Protein AF-A0A5S9M0F3-F1 (afdb_monomer_lite)

pLDDT: mean 91.37, std 5.68, range [56.12, 97.62]

InterPro domains:
  IPR036291 NAD(P)-binding domain superfamily [SSF51735] (3-131)
  IPR055123 Polyketide synthase extender module SpnB-like, Rossmann fold domain [PF22953] (20-128)

Organism: Bacillus safensis (NCBI:txid561879)

Structure (mmCIF, N/CA/C/O backbone):
data_AF-A0A5S9M0F3-F1
#
_entry.id   AF-A0A5S9M0F3-F1
#
loop_
_atom_site.group_PDB
_atom_site.id
_atom_site.type_symbol
_atom_site.label_atom_id
_atom_site.label_alt_id
_atom_site.label_comp_id
_atom_site.label_asym_id
_atom_site.label_entity_id
_atom_site.label_seq_id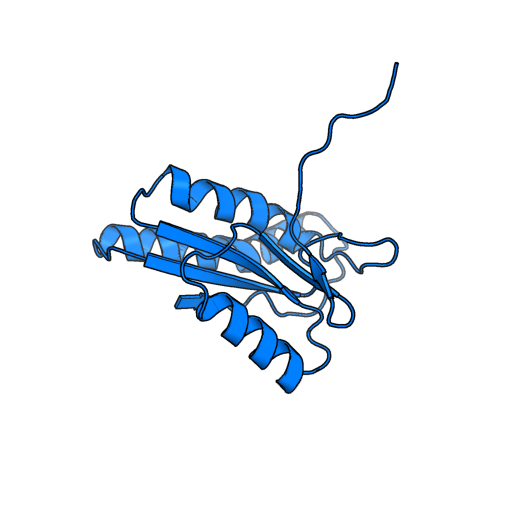
_atom_site.pdbx_PDB_ins_code
_atom_site.Cartn_x
_atom_site.Cartn_y
_atom_site.Cartn_z
_atom_site.occupancy
_atom_site.B_iso_or_equiv
_atom_site.auth_seq_id
_atom_site.auth_comp_id
_atom_site.auth_asym_id
_atom_site.auth_atom_id
_atom_site.pdbx_PDB_model_num
ATOM 1 N N . MET A 1 1 ? -9.401 8.850 3.792 1.00 90.56 1 MET A N 1
ATOM 2 C CA . MET A 1 1 ? -8.288 9.572 3.142 1.00 90.56 1 MET A CA 1
ATOM 3 C C . MET A 1 1 ? -7.600 8.614 2.196 1.00 90.56 1 MET A C 1
ATOM 5 O O . MET A 1 1 ? -7.411 7.461 2.563 1.00 90.56 1 MET A O 1
ATOM 9 N N . LEU A 1 2 ? -7.275 9.083 0.996 1.00 94.88 2 LEU A N 1
ATOM 10 C CA . LEU A 1 2 ? -6.609 8.305 -0.043 1.00 94.88 2 LEU A CA 1
ATOM 11 C C . LEU A 1 2 ? -5.262 8.970 -0.341 1.00 94.88 2 LEU A C 1
ATOM 13 O O . LEU A 1 2 ? -5.226 10.175 -0.584 1.00 94.88 2 LEU A O 1
ATOM 17 N N . HIS A 1 3 ? -4.175 8.207 -0.281 1.00 95.31 3 HIS A N 1
ATOM 18 C CA . HIS A 1 3 ? -2.818 8.695 -0.510 1.00 95.31 3 HIS A CA 1
ATOM 19 C C . HIS A 1 3 ? -2.215 7.999 -1.733 1.00 95.31 3 HIS A C 1
ATOM 21 O O . HIS A 1 3 ? -1.861 6.823 -1.664 1.00 95.31 3 HIS A O 1
ATOM 27 N N . LEU A 1 4 ? -2.102 8.733 -2.843 1.00 95.31 4 LEU A N 1
ATOM 28 C CA . LEU A 1 4 ? -1.708 8.206 -4.159 1.00 95.31 4 LEU A CA 1
ATOM 29 C C . LEU A 1 4 ? -0.264 8.546 -4.564 1.00 95.31 4 LEU A C 1
ATOM 31 O O . LEU A 1 4 ? 0.152 8.196 -5.659 1.00 95.31 4 LEU A O 1
ATOM 35 N N . TRP A 1 5 ? 0.521 9.222 -3.717 1.00 93.06 5 TRP A N 1
ATOM 36 C CA . TRP A 1 5 ? 1.867 9.687 -4.102 1.00 93.06 5 TRP A CA 1
ATOM 37 C C . TRP A 1 5 ? 2.874 8.564 -4.388 1.00 93.06 5 TRP A C 1
ATOM 39 O O . TRP A 1 5 ? 3.918 8.829 -4.966 1.00 93.06 5 TRP A O 1
ATOM 49 N N . ASN A 1 6 ? 2.561 7.320 -4.018 1.00 93.88 6 ASN A N 1
ATOM 50 C CA . ASN A 1 6 ? 3.399 6.152 -4.297 1.00 93.88 6 ASN A CA 1
ATOM 51 C C . ASN A 1 6 ? 2.956 5.372 -5.556 1.00 93.88 6 ASN A C 1
ATOM 53 O O . ASN A 1 6 ? 3.492 4.295 -5.850 1.00 93.88 6 ASN A O 1
ATOM 57 N N . VAL A 1 7 ? 1.992 5.912 -6.311 1.00 95.19 7 VAL A N 1
ATOM 58 C CA . VAL A 1 7 ? 1.623 5.458 -7.659 1.00 95.19 7 VAL A CA 1
ATOM 59 C C . VAL A 1 7 ? 2.535 6.169 -8.657 1.00 95.19 7 VAL A C 1
ATOM 61 O O . VAL A 1 7 ? 2.169 7.147 -9.302 1.00 95.19 7 VAL A O 1
ATOM 64 N N . SER A 1 8 ? 3.775 5.701 -8.702 1.00 92.31 8 SER A N 1
ATOM 65 C CA . SER A 1 8 ? 4.847 6.202 -9.559 1.00 92.31 8 SER A CA 1
ATOM 66 C C . SER A 1 8 ? 5.589 5.029 -10.182 1.00 92.31 8 SER A C 1
ATOM 68 O O . SER A 1 8 ? 5.565 3.920 -9.634 1.00 92.31 8 SER A O 1
ATOM 70 N N . ASP A 1 9 ? 6.272 5.278 -11.292 1.00 91.94 9 ASP A N 1
ATOM 71 C CA . ASP A 1 9 ? 7.150 4.286 -11.900 1.00 91.94 9 ASP A CA 1
ATOM 72 C C . ASP A 1 9 ? 8.349 3.962 -11.004 1.00 91.94 9 ASP A C 1
ATOM 74 O O . ASP A 1 9 ? 8.553 4.557 -9.939 1.00 91.94 9 ASP A O 1
ATOM 78 N N . LYS A 1 10 ? 9.059 2.908 -11.393 1.00 90.62 10 LYS A N 1
ATOM 79 C CA . LYS A 1 10 ? 10.245 2.432 -10.702 1.00 90.62 10 LYS A CA 1
ATOM 80 C C . LYS A 1 10 ? 11.399 3.372 -10.993 1.00 90.62 10 LYS A C 1
ATOM 82 O O . LYS A 1 10 ? 11.601 3.766 -12.137 1.00 90.62 10 LYS A O 1
ATOM 87 N N . GLU A 1 11 ? 12.165 3.675 -9.960 1.00 89.44 11 GLU A N 1
ATOM 88 C CA . GLU A 1 11 ? 13.390 4.452 -10.093 1.00 89.44 11 GLU A CA 1
ATOM 89 C C . GLU A 1 11 ? 14.602 3.518 -10.157 1.00 89.44 11 GLU A C 1
ATOM 91 O O . GLU A 1 11 ? 14.689 2.525 -9.426 1.00 89.44 11 GLU A O 1
ATOM 96 N N . ASP A 1 12 ? 15.562 3.847 -11.021 1.00 87.94 12 ASP A N 1
ATOM 97 C CA . ASP A 1 12 ? 16.825 3.120 -11.122 1.00 87.94 12 ASP A CA 1
ATOM 98 C C . ASP A 1 12 ? 17.777 3.577 -10.015 1.00 87.94 12 ASP A C 1
ATOM 100 O O . ASP A 1 12 ? 18.458 4.598 -10.111 1.00 87.94 12 ASP A O 1
ATOM 104 N N . ILE A 1 13 ? 17.829 2.798 -8.938 1.00 88.06 13 ILE A N 1
ATOM 105 C CA . ILE A 1 13 ? 18.654 3.099 -7.768 1.00 88.06 13 ILE A CA 1
ATOM 106 C C . ILE A 1 13 ? 20.077 2.602 -8.016 1.00 88.06 13 ILE A C 1
ATOM 108 O O . ILE A 1 13 ? 20.360 1.408 -7.899 1.00 88.06 13 ILE A O 1
ATOM 112 N N . VAL A 1 14 ? 20.988 3.523 -8.337 1.00 89.31 14 VAL A N 1
ATOM 113 C CA . VAL A 1 14 ? 22.391 3.187 -8.642 1.00 89.31 14 VAL A CA 1
ATOM 114 C C . VAL A 1 14 ? 23.327 3.308 -7.437 1.00 89.31 14 VAL A C 1
ATOM 116 O O . VAL A 1 14 ? 24.431 2.761 -7.468 1.00 89.31 14 VAL A O 1
ATOM 119 N N . ASP A 1 15 ? 22.898 3.973 -6.358 1.00 91.56 15 ASP A N 1
ATOM 120 C CA . ASP A 1 15 ? 23.652 4.070 -5.105 1.00 91.56 15 ASP A CA 1
ATOM 121 C C . ASP A 1 15 ? 22.751 4.238 -3.851 1.00 91.56 15 ASP A C 1
ATOM 123 O O . ASP A 1 15 ? 21.567 4.573 -3.960 1.00 91.56 15 ASP A O 1
ATOM 127 N N . PRO A 1 16 ? 23.284 4.017 -2.629 1.00 88.06 16 PRO A N 1
ATOM 128 C CA . PRO A 1 16 ? 22.494 4.097 -1.395 1.00 88.06 16 PRO A CA 1
ATOM 129 C C . PRO A 1 16 ? 21.959 5.491 -1.026 1.00 88.06 16 PRO A C 1
ATOM 131 O O . PRO A 1 16 ? 21.002 5.585 -0.255 1.00 88.06 16 PRO A O 1
ATOM 134 N N . ALA A 1 17 ? 22.575 6.576 -1.502 1.00 89.50 17 ALA A N 1
ATOM 135 C CA . ALA A 1 17 ? 22.112 7.928 -1.199 1.00 89.50 17 ALA A CA 1
ATOM 136 C C . ALA A 1 17 ? 20.790 8.218 -1.922 1.00 89.50 17 ALA A C 1
ATOM 138 O O . ALA A 1 17 ? 19.861 8.732 -1.300 1.00 89.50 17 ALA A O 1
ATOM 139 N N . GLN A 1 18 ? 20.666 7.775 -3.175 1.00 87.38 18 GLN A N 1
ATOM 140 C CA . GLN A 1 18 ? 19.420 7.874 -3.942 1.00 87.38 18 GLN A CA 1
ATOM 141 C C . GLN A 1 18 ? 18.278 7.107 -3.276 1.00 87.38 18 GLN A C 1
ATOM 143 O O . GLN A 1 18 ? 17.180 7.640 -3.123 1.00 87.38 18 GLN A O 1
ATOM 148 N N . PHE A 1 19 ? 18.547 5.890 -2.785 1.00 84.81 19 PHE A N 1
ATOM 149 C CA . PHE A 1 19 ? 17.555 5.133 -2.016 1.00 84.81 19 PHE A CA 1
ATOM 150 C C . PHE A 1 19 ? 17.045 5.943 -0.821 1.00 84.81 19 PHE A C 1
ATOM 152 O O . PHE A 1 19 ? 15.848 5.972 -0.558 1.00 84.81 19 PHE A O 1
ATOM 159 N N . LYS A 1 20 ? 17.936 6.626 -0.093 1.00 84.06 20 LYS A N 1
ATOM 160 C CA . LYS A 1 20 ? 17.561 7.426 1.079 1.00 84.06 20 LYS A CA 1
ATOM 161 C C . LYS A 1 20 ? 16.662 8.610 0.713 1.00 84.06 20 LYS A C 1
ATOM 163 O O . LYS A 1 20 ? 15.737 8.915 1.465 1.00 84.06 20 LYS A O 1
ATOM 168 N N . GLU A 1 21 ? 16.925 9.266 -0.412 1.00 85.06 21 GLU A N 1
ATOM 169 C CA . GLU A 1 21 ? 16.114 10.382 -0.913 1.00 85.06 21 GLU A CA 1
ATOM 170 C C . GLU A 1 21 ? 14.732 9.916 -1.391 1.00 85.06 21 GLU A C 1
ATOM 172 O O . GLU A 1 21 ? 13.717 10.494 -1.002 1.00 85.06 21 GLU A O 1
ATOM 177 N N . LEU A 1 22 ? 14.667 8.818 -2.144 1.00 83.44 22 LEU A N 1
ATOM 178 C CA . LEU A 1 22 ? 13.403 8.211 -2.578 1.00 83.44 22 LEU A CA 1
ATOM 179 C C . LEU A 1 22 ? 12.601 7.646 -1.400 1.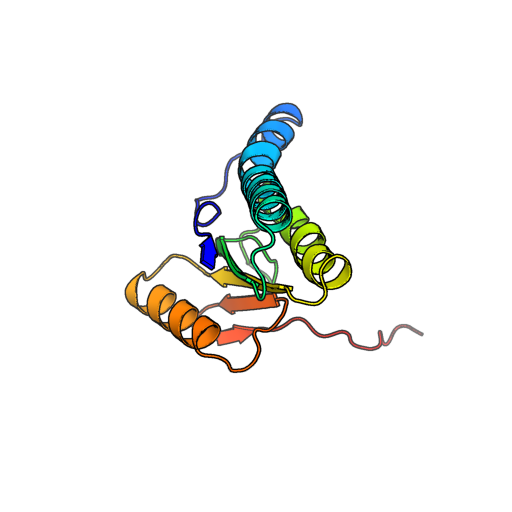00 83.44 22 LEU A C 1
ATOM 181 O O . LEU A 1 22 ? 11.377 7.753 -1.331 1.00 83.44 22 LEU A O 1
ATOM 185 N N . HIS A 1 23 ? 13.285 7.076 -0.412 1.00 76.75 23 HIS A N 1
ATOM 186 C CA . HIS A 1 23 ? 12.642 6.606 0.806 1.00 76.75 23 HIS A CA 1
ATOM 187 C C . HIS A 1 23 ? 12.027 7.765 1.607 1.00 76.75 23 HIS A C 1
ATOM 189 O O . HIS A 1 23 ? 10.954 7.632 2.203 1.00 76.75 23 HIS A O 1
ATOM 195 N N . ALA A 1 24 ? 12.682 8.932 1.589 1.00 77.69 24 ALA A N 1
ATOM 196 C CA . ALA A 1 24 ? 12.142 10.134 2.198 1.00 77.69 24 ALA A CA 1
ATOM 197 C C . ALA A 1 24 ? 10.811 10.543 1.544 1.00 77.69 24 ALA A C 1
ATOM 199 O O . ALA A 1 24 ? 9.829 10.759 2.251 1.00 77.69 24 ALA A O 1
ATOM 200 N N . SER A 1 25 ? 10.728 10.572 0.212 1.00 76.06 25 SER A N 1
ATOM 201 C CA . SER A 1 25 ? 9.496 10.962 -0.488 1.00 76.06 25 SER A CA 1
ATOM 202 C C . SER A 1 25 ? 8.362 9.933 -0.355 1.00 76.06 25 SER A C 1
ATOM 204 O O . SER A 1 25 ? 7.201 10.321 -0.181 1.00 76.06 25 SER A O 1
ATOM 206 N N . THR A 1 26 ? 8.685 8.637 -0.361 1.00 81.44 26 THR A N 1
ATOM 207 C CA . THR A 1 26 ? 7.692 7.548 -0.317 1.00 81.44 26 THR A CA 1
ATOM 208 C C . THR A 1 26 ? 7.034 7.385 1.056 1.00 81.44 26 THR A C 1
ATOM 210 O O . THR A 1 26 ? 5.809 7.257 1.141 1.00 81.44 26 THR A O 1
ATOM 213 N N . GLY A 1 27 ? 7.828 7.407 2.138 1.00 86.19 27 GLY A N 1
ATOM 214 C CA . GLY A 1 27 ? 7.366 7.121 3.502 1.00 86.19 27 GLY A CA 1
ATOM 215 C C . GLY A 1 27 ? 7.173 8.335 4.415 1.00 86.19 27 GLY A C 1
ATOM 216 O O . GLY A 1 27 ? 6.266 8.327 5.252 1.00 86.19 27 GLY A O 1
ATOM 217 N N . GLN A 1 28 ? 7.981 9.397 4.284 1.00 88.69 28 GLN A N 1
ATOM 218 C CA . GLN A 1 28 ? 7.897 10.524 5.231 1.00 88.69 28 GLN A CA 1
ATOM 219 C C . GLN A 1 28 ? 6.607 11.324 5.069 1.00 88.69 28 GLN A C 1
ATOM 221 O O . GLN A 1 28 ? 6.079 11.819 6.059 1.00 88.69 28 GLN A O 1
ATOM 226 N N . SER A 1 29 ? 6.072 11.421 3.851 1.00 90.25 29 SER A N 1
ATOM 227 C CA . SER A 1 29 ? 4.775 12.057 3.585 1.00 90.25 29 SER A CA 1
ATOM 228 C C . SER A 1 29 ? 3.657 11.439 4.435 1.00 90.25 29 SER A C 1
ATOM 230 O O . SER A 1 29 ? 2.891 12.155 5.082 1.00 90.25 29 SER A O 1
ATOM 232 N N . ILE A 1 30 ? 3.624 10.108 4.520 1.00 93.12 30 ILE A N 1
ATOM 233 C CA . ILE A 1 30 ? 2.661 9.350 5.325 1.00 93.12 30 ILE A CA 1
ATOM 234 C C . ILE A 1 3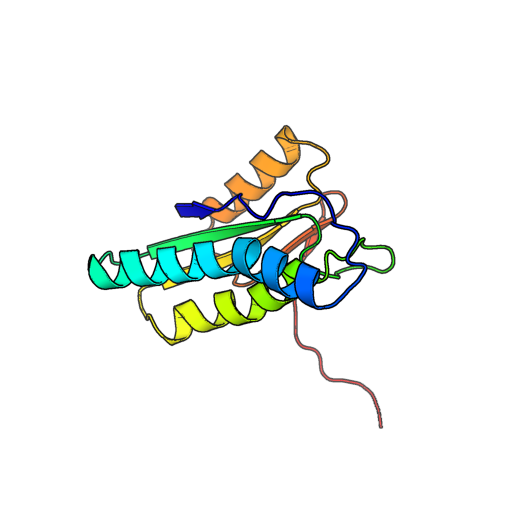0 ? 2.926 9.541 6.821 1.00 93.12 30 ILE A C 1
ATOM 236 O O . ILE A 1 30 ? 1.981 9.729 7.588 1.00 93.12 30 ILE A O 1
ATOM 240 N N . LEU A 1 31 ? 4.194 9.540 7.244 1.00 92.38 31 LEU A N 1
ATOM 241 C CA . LEU A 1 31 ? 4.558 9.789 8.640 1.00 92.38 31 LEU A CA 1
ATOM 242 C C . LEU A 1 31 ? 4.113 11.185 9.101 1.00 92.38 31 LEU A C 1
ATOM 244 O O . LEU A 1 31 ? 3.496 11.319 10.157 1.00 92.38 31 LEU A O 1
ATOM 248 N N . TYR A 1 32 ? 4.383 12.220 8.305 1.00 92.12 32 TYR A N 1
ATOM 249 C CA . TYR A 1 32 ? 3.954 13.585 8.609 1.00 92.12 32 TYR A CA 1
ATOM 250 C C . TYR A 1 32 ? 2.433 13.723 8.576 1.00 92.12 32 TYR A C 1
ATOM 252 O O . TYR A 1 32 ? 1.867 14.406 9.430 1.00 92.12 32 TYR A O 1
ATOM 260 N N . LEU A 1 33 ? 1.755 13.033 7.654 1.00 91.94 33 LEU A N 1
ATOM 261 C CA . LEU A 1 33 ? 0.297 12.975 7.634 1.00 91.94 33 LEU A CA 1
ATOM 262 C C . LEU A 1 33 ? -0.257 12.362 8.927 1.00 91.94 33 LEU A C 1
ATOM 264 O O . LEU A 1 33 ? -1.148 12.942 9.546 1.00 91.94 33 LEU A O 1
ATOM 268 N N . TYR A 1 34 ? 0.292 11.228 9.365 1.00 92.12 34 TYR A N 1
ATOM 269 C CA . TYR A 1 34 ? -0.063 10.594 10.635 1.00 92.12 34 TYR A CA 1
ATOM 270 C C . TYR A 1 34 ? 0.146 11.549 11.819 1.00 92.12 34 TYR A C 1
ATOM 272 O O . TYR A 1 34 ? -0.778 11.761 12.605 1.00 92.12 34 TYR A O 1
ATOM 280 N N . GLN A 1 35 ? 1.313 12.194 11.912 1.00 92.50 35 GLN A N 1
ATOM 281 C CA . GLN A 1 35 ? 1.623 13.150 12.980 1.00 92.50 35 GLN A CA 1
ATOM 282 C C . GLN A 1 35 ? 0.648 14.334 13.003 1.00 92.50 35 GLN A C 1
ATOM 284 O O . GLN A 1 35 ? 0.160 14.707 14.070 1.00 92.50 35 GLN A O 1
ATOM 289 N N . ALA A 1 36 ? 0.325 14.902 11.839 1.00 93.12 36 ALA A N 1
ATOM 290 C CA . ALA A 1 36 ? -0.621 16.008 11.729 1.00 93.12 36 ALA A CA 1
ATOM 291 C C . ALA A 1 36 ? -2.041 15.595 12.153 1.00 93.12 36 ALA A C 1
ATOM 293 O O . ALA A 1 36 ? -2.712 16.334 12.875 1.00 93.12 36 ALA A O 1
ATOM 294 N N . LEU A 1 37 ? -2.493 14.401 11.756 1.00 91.94 37 LEU A N 1
ATOM 295 C CA . LEU A 1 37 ? -3.799 13.867 12.152 1.00 91.94 37 LEU A CA 1
ATOM 296 C C . LEU A 1 37 ? -3.879 13.613 13.663 1.00 91.94 37 LEU A C 1
ATOM 298 O O . LEU A 1 37 ? -4.892 13.960 14.275 1.00 91.94 37 LEU A O 1
ATOM 302 N N . ARG A 1 38 ? -2.811 13.071 14.269 1.00 90.81 38 ARG A N 1
ATOM 303 C CA . ARG A 1 38 ? -2.712 12.885 15.727 1.00 90.81 38 ARG A CA 1
ATOM 304 C C . ARG A 1 38 ? -2.786 14.219 16.463 1.00 90.81 38 ARG A C 1
ATOM 306 O O . ARG A 1 38 ? -3.575 14.356 17.387 1.00 90.81 38 ARG A O 1
ATOM 313 N N . GLN A 1 39 ? -2.019 15.220 16.029 1.00 92.31 39 GLN A N 1
ATOM 314 C CA . GLN A 1 39 ? -2.038 16.556 16.642 1.00 92.31 39 GLN A CA 1
ATOM 315 C C . GLN A 1 39 ? -3.411 17.233 16.537 1.00 92.31 39 GLN A C 1
ATOM 317 O O . GLN A 1 39 ? -3.825 17.942 17.450 1.00 92.31 39 GLN A O 1
ATOM 322 N N . ALA A 1 40 ? -4.134 16.994 15.443 1.00 91.00 40 ALA A N 1
ATOM 323 C CA . ALA A 1 40 ? -5.480 17.517 15.241 1.00 91.00 40 ALA A CA 1
ATOM 324 C C . ALA A 1 40 ? -6.574 16.752 16.015 1.00 91.00 40 ALA A C 1
ATOM 326 O O . ALA A 1 40 ? -7.742 17.123 15.895 1.00 91.00 40 ALA A O 1
ATOM 327 N N . ASN A 1 41 ? -6.233 15.691 16.765 1.00 84.19 41 ASN A N 1
ATOM 328 C CA . ASN A 1 41 ? -7.178 14.784 17.436 1.00 84.19 41 ASN A CA 1
ATOM 329 C C . ASN A 1 41 ? -8.315 14.311 16.508 1.00 84.19 41 ASN A C 1
ATOM 331 O O . ASN A 1 41 ? -9.482 14.240 16.896 1.00 84.19 41 ASN A O 1
ATOM 335 N N . LYS A 1 42 ? -7.990 14.044 15.240 1.00 79.88 42 LYS A N 1
ATOM 336 C CA . LYS A 1 42 ? -8.951 13.570 14.238 1.00 79.88 42 LYS A CA 1
ATOM 337 C C . LYS A 1 42 ? -9.220 12.088 14.474 1.00 79.88 42 LYS A C 1
ATOM 339 O O . LYS A 1 42 ? -8.372 11.288 14.126 1.00 79.88 42 LYS A O 1
ATOM 344 N N . GLU A 1 43 ? -10.381 11.716 15.003 1.00 80.88 43 GLU A N 1
ATOM 345 C CA . GLU A 1 43 ? -10.771 10.307 15.181 1.00 80.88 43 GLU A CA 1
ATOM 346 C C . GLU A 1 43 ? -12.246 10.073 14.794 1.00 80.88 43 GLU A C 1
ATOM 348 O O . GLU A 1 43 ? -13.077 10.944 15.069 1.00 80.88 43 GLU A O 1
ATOM 353 N N . PRO A 1 44 ? -12.596 8.925 14.169 1.00 84.12 44 PRO A N 1
ATOM 354 C CA . PRO A 1 44 ? -11.694 7.889 13.645 1.00 84.12 44 PRO A CA 1
ATOM 355 C C . PRO A 1 44 ? -11.010 8.323 12.335 1.00 84.12 44 PRO A C 1
ATOM 357 O O . PRO A 1 44 ? -11.537 9.163 11.598 1.00 84.12 44 PRO A O 1
ATOM 360 N N . ILE A 1 45 ? -9.851 7.735 12.014 1.00 90.81 45 ILE A N 1
ATOM 361 C CA . ILE A 1 45 ? -9.213 7.916 10.700 1.00 90.81 45 ILE A CA 1
ATOM 362 C C . ILE A 1 45 ? -9.321 6.649 9.866 1.00 90.81 45 ILE A C 1
ATOM 364 O O . ILE A 1 45 ? -9.126 5.542 10.354 1.00 90.81 45 ILE A O 1
ATOM 368 N N . ARG A 1 46 ? -9.584 6.833 8.573 1.00 92.31 46 ARG A N 1
ATOM 369 C CA . ARG A 1 46 ? -9.446 5.785 7.563 1.00 92.31 46 ARG A CA 1
ATOM 370 C C . ARG A 1 46 ? -8.445 6.251 6.519 1.00 92.31 46 ARG A C 1
ATOM 372 O O . ARG A 1 46 ? -8.711 7.244 5.833 1.00 92.31 46 ARG A O 1
ATOM 379 N N . LEU A 1 47 ? -7.313 5.570 6.399 1.00 93.19 47 LEU A 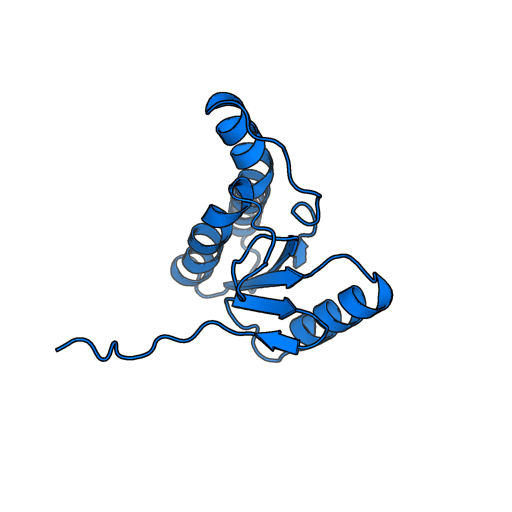N 1
ATOM 380 C CA . LEU A 1 47 ? -6.240 5.890 5.459 1.00 93.19 47 LEU A CA 1
ATOM 381 C C . LEU A 1 47 ? -5.978 4.701 4.533 1.00 93.19 47 LEU A C 1
ATOM 383 O O . LEU A 1 47 ? -5.609 3.623 4.981 1.00 93.19 47 LEU A O 1
ATOM 387 N N . VAL A 1 48 ? -6.123 4.918 3.230 1.00 96.25 48 VAL A N 1
ATOM 388 C CA . VAL A 1 48 ? -5.689 3.961 2.209 1.00 96.25 48 VAL A CA 1
ATOM 389 C C . VAL A 1 48 ? -4.492 4.556 1.488 1.00 96.25 48 VAL A C 1
ATOM 391 O O . VAL A 1 48 ? -4.592 5.635 0.898 1.00 96.25 48 VAL A O 1
ATOM 394 N N . VAL A 1 49 ? -3.357 3.870 1.566 1.00 96.75 49 VAL A N 1
ATOM 395 C CA . VAL A 1 49 ? -2.137 4.218 0.838 1.00 96.75 49 VAL A CA 1
ATOM 396 C C . VAL A 1 49 ? -2.036 3.311 -0.371 1.00 96.75 49 VAL A C 1
ATOM 398 O O . VAL A 1 49 ? -2.005 2.090 -0.219 1.00 96.75 49 VAL A O 1
ATOM 401 N N . VAL A 1 50 ? -1.990 3.918 -1.554 1.00 97.44 50 VAL A N 1
ATOM 402 C CA . VAL A 1 50 ? -1.918 3.195 -2.820 1.00 97.44 50 VAL A CA 1
ATOM 403 C C . VAL A 1 50 ? -0.497 3.240 -3.360 1.00 97.44 50 VAL A C 1
ATOM 405 O O . VAL A 1 50 ? 0.132 4.303 -3.367 1.00 97.44 50 VAL A O 1
ATOM 408 N N . THR A 1 51 ? 0.004 2.095 -3.806 1.00 96.81 51 THR A N 1
ATOM 409 C CA . THR A 1 51 ? 1.321 1.954 -4.430 1.00 96.81 51 THR A CA 1
ATOM 410 C C . THR A 1 51 ? 1.211 1.284 -5.796 1.00 96.81 51 THR A C 1
ATOM 412 O O . THR A 1 51 ? 0.270 0.538 -6.050 1.00 96.81 51 THR A O 1
ATOM 415 N N . LYS A 1 52 ? 2.192 1.557 -6.661 1.00 96.19 52 LYS A N 1
ATOM 416 C CA . LYS A 1 52 ? 2.535 0.727 -7.824 1.00 96.19 52 LYS A CA 1
ATOM 417 C C . LYS A 1 52 ? 3.824 -0.028 -7.509 1.00 96.19 52 LYS A C 1
ATOM 419 O O . LYS A 1 52 ? 4.803 0.623 -7.127 1.00 96.19 52 LYS A O 1
ATOM 424 N N . GLY A 1 53 ? 3.812 -1.354 -7.643 1.00 95.56 53 GLY A N 1
ATOM 425 C CA . GLY A 1 53 ? 4.989 -2.213 -7.460 1.00 95.56 53 GLY A CA 1
ATOM 426 C C . GLY A 1 53 ? 5.547 -2.245 -6.032 1.00 95.56 53 GLY A C 1
ATOM 427 O O . GLY A 1 53 ? 6.718 -2.546 -5.829 1.00 95.56 53 GLY A O 1
ATOM 428 N N . GLY A 1 54 ? 4.746 -1.907 -5.021 1.00 94.75 54 GLY A N 1
ATOM 429 C CA . GLY A 1 54 ? 5.166 -1.886 -3.617 1.00 94.75 54 GLY A CA 1
ATOM 430 C C . GLY A 1 54 ? 5.140 -3.253 -2.927 1.00 94.75 54 GLY A C 1
ATOM 431 O O . GLY A 1 54 ? 5.637 -3.369 -1.805 1.00 94.75 54 GLY A O 1
ATOM 432 N N . GLN A 1 55 ? 4.555 -4.274 -3.560 1.00 95.44 55 GLN A N 1
ATOM 433 C CA . GLN A 1 55 ? 4.460 -5.636 -3.031 1.00 95.44 55 GLN A CA 1
ATOM 434 C C . GLN A 1 55 ? 4.892 -6.665 -4.084 1.00 95.44 55 GLN A C 1
ATOM 436 O O . GLN A 1 55 ? 4.596 -6.523 -5.266 1.00 95.44 55 GLN A O 1
ATOM 441 N N . PHE A 1 56 ? 5.577 -7.723 -3.649 1.00 95.06 56 PHE A N 1
ATOM 442 C CA . PHE A 1 56 ? 5.932 -8.864 -4.495 1.00 95.06 56 PHE A CA 1
ATOM 443 C C . PHE A 1 56 ? 4.960 -10.015 -4.216 1.00 95.06 56 PHE A C 1
ATOM 445 O O . PHE A 1 56 ? 5.014 -10.623 -3.147 1.00 95.06 56 PHE A O 1
ATOM 452 N N . VAL A 1 57 ? 4.048 -10.284 -5.150 1.00 94.56 57 VAL A N 1
ATOM 453 C CA . VAL A 1 57 ? 2.915 -11.207 -4.971 1.00 94.56 57 VAL A CA 1
ATOM 454 C C . VAL A 1 57 ? 3.072 -12.458 -5.826 1.00 94.56 57 VAL A C 1
ATOM 456 O O . VAL A 1 57 ? 2.779 -13.562 -5.363 1.00 94.56 57 VAL A O 1
ATOM 459 N N . LYS A 1 58 ? 3.534 -12.308 -7.071 1.00 92.62 58 LYS A N 1
ATOM 460 C CA . LYS A 1 58 ? 3.741 -13.417 -8.011 1.00 92.62 58 LYS A CA 1
ATOM 461 C C . LYS A 1 58 ? 5.145 -13.368 -8.627 1.00 92.62 58 LYS A C 1
ATOM 463 O O . LYS A 1 58 ? 5.733 -12.294 -8.749 1.00 92.62 58 LYS A O 1
ATOM 468 N N . PRO A 1 59 ? 5.697 -14.522 -9.054 1.00 92.75 59 PRO A N 1
ATOM 469 C CA . PRO A 1 59 ? 6.896 -14.531 -9.883 1.00 92.75 59 PRO A CA 1
ATOM 470 C C . PRO A 1 59 ? 6.698 -13.662 -11.128 1.00 92.75 59 PRO A C 1
ATOM 472 O O . PRO A 1 59 ? 5.725 -13.848 -11.856 1.00 92.75 59 PRO A O 1
ATOM 475 N N . GLY A 1 60 ? 7.632 -12.743 -11.371 1.00 89.06 60 GLY A N 1
ATOM 476 C CA . GLY A 1 60 ? 7.559 -11.790 -12.480 1.00 89.06 60 GLY A CA 1
ATOM 477 C C . GLY A 1 60 ? 7.056 -10.397 -12.097 1.00 89.06 60 GLY A C 1
ATOM 478 O O . GLY A 1 60 ? 7.166 -9.502 -12.928 1.00 89.06 60 GLY A O 1
ATOM 479 N N . ASP A 1 61 ? 6.573 -10.189 -10.867 1.00 93.12 61 ASP A N 1
ATOM 480 C CA . ASP A 1 61 ? 6.239 -8.850 -10.370 1.00 93.12 61 ASP A CA 1
ATOM 481 C C . ASP A 1 61 ? 7.470 -7.927 -10.423 1.00 93.12 61 ASP A C 1
ATOM 483 O O . ASP A 1 61 ? 8.542 -8.273 -9.908 1.00 93.12 61 ASP A O 1
ATOM 487 N N . ASP A 1 62 ? 7.305 -6.733 -11.001 1.00 92.44 62 ASP A N 1
ATOM 488 C CA . ASP A 1 62 ? 8.324 -5.687 -10.943 1.00 92.44 62 ASP A CA 1
ATOM 489 C C . ASP A 1 62 ? 8.262 -4.974 -9.587 1.00 92.44 62 ASP A C 1
ATOM 491 O O . ASP A 1 62 ? 7.367 -4.175 -9.309 1.00 92.44 62 ASP A O 1
ATOM 495 N N . LEU A 1 63 ? 9.201 -5.315 -8.704 1.00 93.62 63 LEU A N 1
ATOM 496 C CA . LEU A 1 63 ? 9.262 -4.776 -7.350 1.00 93.62 63 LEU A CA 1
ATOM 497 C C . LEU A 1 63 ? 10.020 -3.441 -7.314 1.00 93.62 63 LEU A C 1
ATOM 499 O O . LEU A 1 63 ? 11.202 -3.361 -7.665 1.00 93.62 63 LEU A O 1
ATOM 503 N N . HIS A 1 64 ? 9.355 -2.418 -6.786 1.00 93.44 64 HIS A N 1
ATOM 504 C CA . HIS A 1 64 ? 9.890 -1.089 -6.509 1.00 93.44 64 HIS A CA 1
ATOM 505 C C . HIS A 1 64 ? 10.424 -1.071 -5.071 1.00 93.44 64 HIS A C 1
ATOM 507 O O . HIS A 1 64 ? 9.698 -0.826 -4.098 1.00 93.44 64 HIS A O 1
ATOM 513 N N . VAL A 1 65 ? 11.699 -1.431 -4.917 1.00 90.75 65 VAL A N 1
ATOM 514 C CA . VAL A 1 65 ? 12.330 -1.712 -3.617 1.00 90.75 65 VAL A CA 1
ATOM 515 C C . VAL A 1 65 ? 12.260 -0.540 -2.633 1.00 90.75 65 VAL A C 1
ATOM 517 O O . VAL A 1 65 ? 12.127 -0.764 -1.429 1.00 90.75 65 VAL A O 1
ATOM 520 N N . GLU A 1 66 ? 12.271 0.698 -3.120 1.00 90.31 66 GLU A N 1
ATOM 521 C CA . GLU A 1 66 ? 12.161 1.933 -2.337 1.00 90.31 66 GLU A CA 1
ATOM 522 C C . GLU A 1 66 ? 10.825 2.072 -1.596 1.00 90.31 66 GLU A C 1
ATOM 524 O O . GLU A 1 66 ? 10.759 2.728 -0.553 1.00 90.31 66 GLU A O 1
ATOM 529 N N . LYS A 1 67 ? 9.777 1.397 -2.081 1.00 92.56 67 LYS A N 1
ATOM 530 C CA . LYS A 1 67 ? 8.426 1.416 -1.502 1.00 92.56 67 LYS A CA 1
ATOM 531 C C . LYS A 1 67 ? 8.191 0.284 -0.505 1.00 92.56 67 LYS A C 1
ATOM 533 O O . LYS A 1 67 ? 7.267 0.364 0.302 1.00 92.56 67 LYS A O 1
ATOM 538 N N . THR A 1 68 ? 9.028 -0.754 -0.514 1.00 89.56 68 THR A N 1
ATOM 539 C CA . THR A 1 68 ? 8.848 -1.947 0.333 1.00 89.56 68 THR A CA 1
ATOM 540 C C . THR A 1 68 ? 8.775 -1.670 1.839 1.00 89.56 68 THR A C 1
ATOM 542 O O . THR A 1 68 ? 8.009 -2.363 2.508 1.00 89.56 68 THR A O 1
ATOM 545 N N . PRO A 1 69 ? 9.451 -0.655 2.423 1.00 90.12 69 PRO A N 1
ATOM 546 C CA . PRO A 1 69 ? 9.341 -0.415 3.862 1.00 90.12 69 PRO A CA 1
ATOM 547 C C . PRO A 1 69 ? 7.975 0.142 4.297 1.00 90.12 69 PRO A C 1
ATOM 549 O O . PRO A 1 69 ? 7.659 0.109 5.489 1.00 90.12 69 PRO A O 1
ATOM 552 N N . LEU A 1 70 ? 7.152 0.636 3.359 1.00 92.81 70 LEU A N 1
ATOM 553 C CA . LEU A 1 70 ? 5.823 1.185 3.653 1.00 92.81 70 LEU A CA 1
ATOM 554 C C . LEU A 1 70 ? 4.942 0.189 4.397 1.00 92.81 70 LEU A C 1
ATOM 556 O O . LEU A 1 70 ? 4.228 0.579 5.316 1.00 92.81 70 LEU A O 1
ATOM 560 N N . VAL A 1 71 ? 5.041 -1.096 4.061 1.00 92.06 71 VAL A N 1
ATOM 561 C CA . VAL A 1 71 ? 4.254 -2.145 4.712 1.00 92.06 71 VAL A CA 1
ATOM 562 C C . VAL A 1 71 ? 4.454 -2.160 6.232 1.00 92.06 71 VAL A C 1
ATOM 564 O O . VAL A 1 71 ? 3.495 -2.323 6.985 1.00 92.06 71 VAL A O 1
ATOM 567 N N . GLY A 1 72 ? 5.688 -1.942 6.696 1.00 92.19 72 GLY A N 1
ATOM 568 C CA . GLY A 1 72 ? 6.011 -1.899 8.119 1.00 92.19 72 GLY A CA 1
ATOM 569 C C . GLY A 1 72 ? 5.385 -0.683 8.791 1.00 92.19 72 GLY A C 1
ATOM 570 O O . GLY A 1 72 ? 4.696 -0.823 9.796 1.00 92.19 72 GLY A O 1
ATOM 571 N N . LEU A 1 73 ? 5.559 0.500 8.193 1.00 92.56 73 LEU A N 1
ATOM 572 C CA . LEU A 1 73 ? 4.973 1.745 8.696 1.00 92.56 73 LEU A CA 1
ATOM 573 C C . LEU A 1 73 ? 3.443 1.650 8.802 1.00 92.56 73 LEU A C 1
ATOM 575 O O . LEU A 1 73 ? 2.866 1.978 9.838 1.00 92.56 73 LEU A O 1
ATOM 579 N N . LEU A 1 74 ? 2.784 1.173 7.745 1.00 94.75 74 LEU A N 1
ATOM 580 C CA . LEU A 1 74 ? 1.325 1.125 7.658 1.00 94.75 74 LEU A CA 1
ATOM 581 C C . LEU A 1 74 ? 0.708 0.109 8.624 1.00 94.75 74 LEU A C 1
ATOM 583 O O . LEU A 1 74 ? -0.370 0.362 9.154 1.00 94.75 74 LEU A O 1
ATOM 587 N N . LYS A 1 75 ? 1.403 -0.999 8.912 1.00 93.19 75 LYS A N 1
ATOM 588 C CA . LYS A 1 75 ? 0.981 -1.978 9.929 1.00 93.19 75 LYS A CA 1
ATOM 589 C C . LYS A 1 75 ? 1.107 -1.461 11.357 1.00 93.19 75 LYS A C 1
ATOM 591 O O . LYS A 1 75 ? 0.380 -1.935 12.229 1.00 93.19 75 LYS A O 1
ATOM 596 N N . THR A 1 76 ? 2.027 -0.535 11.606 1.00 93.75 76 THR A N 1
ATOM 597 C CA . THR A 1 76 ? 2.274 0.001 12.949 1.00 93.75 76 THR A CA 1
ATOM 598 C C . THR A 1 76 ? 1.245 1.057 13.345 1.00 93.75 76 THR A C 1
ATOM 600 O O . THR A 1 76 ? 0.825 1.079 14.498 1.00 93.75 76 THR A O 1
ATOM 603 N N . ILE A 1 77 ? 0.765 1.884 12.408 1.00 93.31 77 ILE A N 1
ATOM 604 C CA . ILE A 1 77 ? -0.169 2.985 12.720 1.00 93.31 77 ILE A CA 1
ATOM 605 C C . ILE A 1 77 ? -1.419 2.510 13.497 1.00 93.31 77 ILE A C 1
ATOM 607 O O . ILE A 1 77 ? -1.686 3.086 14.552 1.00 93.31 77 ILE A O 1
ATOM 611 N N . PRO A 1 78 ? -2.160 1.461 13.077 1.00 92.44 78 PRO A N 1
ATOM 612 C CA . PRO A 1 78 ? -3.317 0.970 13.838 1.00 92.44 78 PRO A CA 1
ATOM 613 C C . PRO A 1 78 ? -2.974 0.405 15.225 1.00 92.44 78 PRO A C 1
ATOM 615 O O . PRO A 1 78 ? -3.838 0.342 16.092 1.00 92.44 78 PRO A O 1
ATOM 618 N N . GLN A 1 79 ? -1.727 -0.026 15.450 1.00 92.56 79 GLN A N 1
ATOM 619 C CA . GLN A 1 79 ? -1.277 -0.547 16.749 1.00 92.56 79 GLN A CA 1
ATOM 620 C C . GLN A 1 79 ? -0.961 0.580 17.739 1.00 92.56 79 GLN A C 1
ATOM 622 O O . GLN A 1 79 ? -1.097 0.399 18.946 1.00 92.56 79 GLN A O 1
ATOM 627 N N . GLU A 1 80 ? -0.548 1.743 17.236 1.00 92.88 80 GLU A N 1
ATOM 628 C CA . GLU A 1 80 ? -0.279 2.940 18.042 1.00 92.88 80 GLU A CA 1
ATOM 629 C C . GLU A 1 80 ? -1.515 3.836 18.209 1.00 92.88 80 GLU A C 1
ATOM 631 O O . GLU A 1 80 ? -1.558 4.688 19.100 1.00 92.88 80 GLU A O 1
ATOM 636 N N . TRP A 1 81 ? -2.521 3.661 17.349 1.00 91.06 81 TRP A N 1
ATOM 637 C CA . TRP A 1 81 ? -3.717 4.486 17.300 1.00 91.06 81 TRP A CA 1
ATOM 638 C C . TRP A 1 81 ? -4.983 3.635 17.135 1.00 91.06 81 TRP A C 1
ATOM 640 O O . TRP A 1 81 ? -5.382 3.306 16.024 1.00 91.06 81 TRP A O 1
ATOM 650 N N . GLU A 1 82 ? -5.671 3.365 18.249 1.00 86.38 82 GLU A N 1
ATOM 651 C CA . GLU A 1 82 ? -6.864 2.499 18.307 1.00 86.38 82 GLU A CA 1
ATOM 652 C C . GLU A 1 82 ? -7.993 2.903 17.332 1.00 86.38 82 GLU A C 1
ATOM 654 O O . GLU A 1 82 ? -8.678 2.046 16.782 1.00 86.38 82 GLU A O 1
ATOM 659 N N . GLY A 1 83 ? -8.169 4.201 17.063 1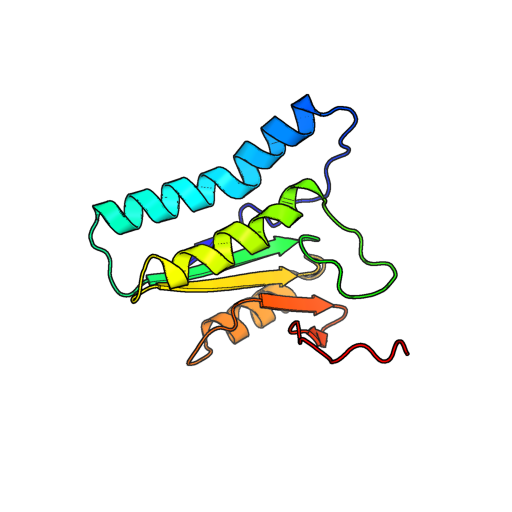.00 87.88 83 GLY A N 1
ATOM 660 C CA . GLY A 1 83 ? -9.171 4.726 16.126 1.00 87.88 83 GLY A CA 1
ATOM 661 C C . GLY A 1 83 ? -8.741 4.776 14.653 1.00 87.88 83 GLY A C 1
ATOM 662 O O . GLY A 1 83 ? -9.453 5.383 13.846 1.00 87.88 83 GLY A O 1
ATOM 663 N N . ALA A 1 84 ? -7.579 4.220 14.295 1.00 91.75 84 ALA A N 1
ATOM 664 C CA . ALA A 1 84 ? -7.043 4.268 12.939 1.00 91.75 84 ALA A CA 1
ATOM 665 C C . ALA A 1 84 ? -7.258 2.960 12.168 1.00 91.75 84 ALA A C 1
ATOM 667 O O . ALA A 1 84 ? -6.682 1.923 12.482 1.00 91.75 84 ALA A O 1
ATOM 668 N N . GLU A 1 85 ? -8.004 3.041 11.069 1.00 93.75 85 GLU A N 1
ATOM 669 C CA . GLU A 1 85 ? -8.011 2.018 10.028 1.00 93.75 85 GLU A CA 1
ATOM 670 C C . GLU A 1 85 ? -7.015 2.405 8.928 1.00 93.75 85 GLU A C 1
ATOM 672 O O . GLU A 1 85 ? -7.156 3.456 8.292 1.00 93.75 85 GLU A O 1
ATOM 677 N N . VAL A 1 86 ? -6.023 1.548 8.666 1.00 94.62 86 VAL A N 1
ATOM 678 C CA . VAL A 1 86 ? -5.018 1.760 7.612 1.00 94.62 86 VAL A CA 1
ATOM 679 C C . VAL A 1 86 ? -4.940 0.552 6.680 1.00 94.62 86 VAL A C 1
ATOM 681 O O . VAL A 1 86 ? -4.932 -0.587 7.141 1.00 94.62 86 VAL A O 1
ATOM 684 N N . SER A 1 87 ? -4.867 0.807 5.371 1.00 95.50 87 SER A N 1
ATOM 685 C CA . SER A 1 87 ? -4.673 -0.209 4.329 1.00 95.50 87 SER A CA 1
ATOM 686 C C . SER A 1 87 ? -3.552 0.190 3.381 1.00 95.50 87 SER A C 1
ATOM 688 O O . SER A 1 87 ? -3.501 1.329 2.911 1.00 95.50 87 SER A O 1
ATOM 690 N N . HIS A 1 88 ? -2.714 -0.780 3.033 1.00 97.31 88 HIS A N 1
ATOM 691 C CA . HIS A 1 88 ? -1.788 -0.729 1.909 1.00 97.31 88 HIS A CA 1
ATOM 692 C C . HIS A 1 88 ? -2.424 -1.432 0.707 1.00 97.31 88 HIS A C 1
ATOM 694 O O . HIS A 1 88 ? -2.644 -2.640 0.746 1.00 97.31 88 HIS A O 1
ATOM 700 N N . LEU A 1 89 ? -2.745 -0.673 -0.337 1.00 97.50 89 LEU A N 1
ATOM 701 C CA . LEU A 1 89 ? -3.305 -1.180 -1.585 1.00 97.50 89 LEU A CA 1
ATOM 702 C C . LEU A 1 89 ? -2.261 -1.078 -2.701 1.00 97.50 89 LEU A C 1
ATOM 704 O O . LEU A 1 89 ? -1.847 0.020 -3.052 1.00 97.50 89 LEU A O 1
ATOM 708 N N . ASP A 1 90 ? -1.838 -2.200 -3.267 1.00 97.62 90 ASP A N 1
ATOM 709 C CA . ASP A 1 90 ? -0.885 -2.219 -4.378 1.00 97.62 90 ASP A CA 1
ATOM 710 C C . ASP A 1 90 ? -1.586 -2.561 -5.699 1.00 97.62 90 ASP A C 1
ATOM 712 O O . ASP A 1 90 ? -2.270 -3.580 -5.793 1.00 97.62 90 ASP A O 1
ATOM 716 N N . ILE A 1 91 ? -1.435 -1.709 -6.709 1.00 97.25 91 ILE A N 1
ATOM 717 C CA . ILE A 1 91 ? -2.084 -1.828 -8.025 1.00 97.25 91 ILE A CA 1
ATOM 718 C C . ILE A 1 91 ? -1.044 -1.910 -9.146 1.00 97.25 91 ILE A C 1
ATOM 720 O O . ILE A 1 91 ? 0.137 -1.634 -8.929 1.00 97.25 91 ILE A O 1
ATOM 724 N N . GLU A 1 92 ? -1.487 -2.273 -10.349 1.00 94.19 92 GLU A N 1
ATOM 725 C CA . GLU A 1 92 ? -0.627 -2.343 -11.539 1.00 94.19 92 GLU A CA 1
ATOM 726 C C . GLU A 1 92 ? -0.440 -0.965 -12.194 1.00 94.19 92 GLU A C 1
ATOM 728 O O . GLU A 1 92 ? 0.633 -0.688 -12.730 1.00 94.19 92 GLU A O 1
ATOM 733 N N . ALA A 1 93 ? -1.420 -0.058 -12.053 1.00 95.75 93 ALA A N 1
ATOM 734 C CA . ALA A 1 93 ? -1.387 1.282 -12.647 1.00 95.75 93 ALA A CA 1
ATOM 735 C C . ALA A 1 93 ? -1.249 1.247 -14.183 1.00 95.75 93 ALA A C 1
ATOM 737 O O . ALA A 1 93 ? -0.532 2.061 -14.770 1.00 95.75 93 ALA A O 1
ATOM 738 N N . GLU A 1 94 ? -1.924 0.284 -14.817 1.00 94.31 94 GLU A N 1
ATOM 739 C CA . GLU A 1 94 ? -1.949 0.079 -16.273 1.00 94.31 94 GLU A CA 1
ATOM 740 C C . GLU A 1 94 ? -3.278 0.526 -16.903 1.00 94.31 94 GLU A C 1
ATOM 742 O O . GLU A 1 94 ? -3.290 0.997 -18.041 1.00 94.31 94 GLU A O 1
ATOM 747 N N . ASP A 1 95 ? -4.384 0.443 -16.155 1.00 95.75 95 ASP A N 1
ATOM 748 C CA . ASP A 1 95 ? -5.721 0.863 -16.579 1.00 95.75 95 ASP A CA 1
ATOM 749 C C . ASP A 1 95 ? -6.379 1.685 -15.465 1.00 95.75 95 ASP A C 1
ATOM 751 O O . ASP A 1 95 ? -6.830 1.167 -14.443 1.00 95.75 95 ASP A O 1
ATOM 755 N N . VAL A 1 96 ? -6.473 2.996 -15.694 1.00 95.38 96 VAL A N 1
ATOM 756 C CA . VAL A 1 96 ? -7.009 3.957 -14.723 1.00 95.38 96 VAL A CA 1
ATOM 757 C C . VAL A 1 96 ? -8.459 3.657 -14.335 1.00 95.38 96 VAL A C 1
ATOM 759 O O . VAL A 1 96 ? -8.821 3.863 -13.176 1.00 95.38 96 VAL A O 1
ATOM 762 N N . GLU A 1 97 ? -9.305 3.202 -15.264 1.00 96.75 97 GLU A N 1
ATOM 763 C CA . GLU A 1 97 ? -10.713 2.919 -14.960 1.00 96.75 97 GLU A CA 1
ATOM 764 C C . GLU A 1 97 ? -10.833 1.673 -14.084 1.00 96.75 97 GLU A C 1
ATOM 766 O O . GLU A 1 97 ? -11.564 1.672 -13.085 1.00 96.75 97 GLU A O 1
ATOM 771 N N . GLN A 1 98 ? -10.077 0.629 -14.424 1.00 96.25 98 GLN A N 1
ATOM 772 C CA . GLN A 1 98 ? -10.032 -0.596 -13.639 1.00 96.25 98 GLN A CA 1
ATOM 773 C C . GLN A 1 98 ? -9.426 -0.355 -12.248 1.00 96.25 98 GLN A C 1
ATOM 775 O O . GLN A 1 98 ? -10.007 -0.767 -11.241 1.00 96.25 98 GLN A O 1
ATOM 780 N N . ASP A 1 99 ? -8.306 0.360 -12.166 1.00 96.75 99 ASP A N 1
ATOM 781 C CA . ASP A 1 99 ? -7.637 0.676 -10.905 1.00 96.75 99 ASP A CA 1
ATOM 782 C C . ASP A 1 99 ? -8.512 1.555 -10.005 1.00 96.75 99 ASP A C 1
ATOM 784 O O . ASP A 1 99 ? -8.638 1.296 -8.804 1.00 96.75 99 ASP A O 1
ATOM 788 N N . ALA A 1 100 ? -9.192 2.558 -10.571 1.00 96.31 100 ALA A N 1
ATOM 789 C CA . ALA A 1 100 ? -10.142 3.380 -9.827 1.00 96.31 100 ALA A CA 1
ATOM 790 C C . ALA A 1 100 ? -11.302 2.545 -9.266 1.00 96.31 100 ALA A C 1
ATOM 792 O O . ALA A 1 100 ? -11.722 2.769 -8.126 1.00 96.31 100 ALA A O 1
ATOM 793 N N . LYS A 1 101 ? -11.799 1.564 -10.031 1.00 96.06 101 LYS A N 1
ATOM 794 C CA . LYS A 1 101 ? -12.829 0.631 -9.565 1.00 96.06 101 LYS A CA 1
ATOM 795 C C . LYS A 1 101 ? -12.328 -0.215 -8.391 1.00 96.06 101 LYS A C 1
ATOM 797 O O . LYS A 1 101 ? -13.004 -0.251 -7.366 1.00 96.06 101 LYS A O 1
ATOM 802 N N . HIS A 1 102 ? -11.148 -0.825 -8.495 1.00 95.56 102 HIS A N 1
ATOM 803 C CA . HIS A 1 102 ? -10.558 -1.605 -7.401 1.00 95.56 102 HIS A CA 1
ATOM 804 C C . HIS A 1 102 ? -10.360 -0.758 -6.132 1.00 95.56 102 HIS A C 1
ATOM 806 O O . HIS A 1 102 ? -10.727 -1.174 -5.032 1.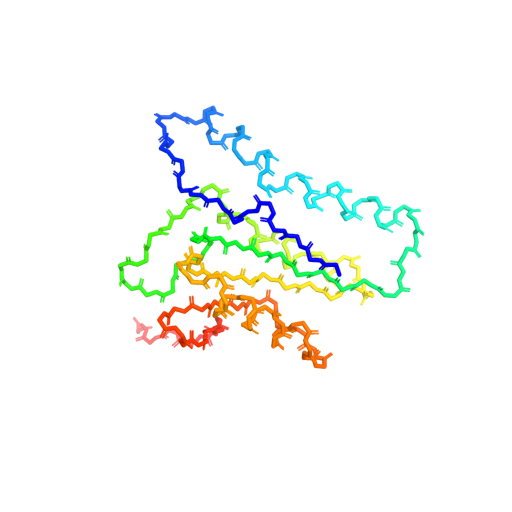00 95.56 102 HIS A O 1
ATOM 812 N N . ILE A 1 103 ? -9.845 0.470 -6.271 1.00 95.69 103 ILE A N 1
ATOM 813 C CA . ILE A 1 103 ? -9.688 1.407 -5.147 1.00 95.69 103 ILE A CA 1
ATOM 814 C C . ILE A 1 103 ? -11.048 1.728 -4.510 1.00 95.69 103 ILE A C 1
ATOM 816 O O . ILE A 1 103 ? -11.171 1.732 -3.283 1.00 95.69 103 ILE A O 1
ATOM 820 N N . ALA A 1 104 ? -12.075 2.001 -5.319 1.00 95.31 104 ALA A N 1
ATOM 821 C CA . ALA A 1 104 ? -13.415 2.303 -4.824 1.00 95.31 104 ALA A CA 1
ATOM 822 C C . ALA A 1 104 ? -14.041 1.115 -4.072 1.00 95.31 104 ALA A C 1
ATOM 824 O O . ALA A 1 104 ? -14.680 1.317 -3.034 1.00 95.31 104 ALA A O 1
ATOM 825 N N . GLU A 1 105 ? -13.835 -0.112 -4.555 1.00 93.31 105 GLU A N 1
ATOM 826 C CA . GLU A 1 105 ? -14.279 -1.342 -3.891 1.00 93.31 105 GLU A CA 1
ATOM 827 C C . GLU A 1 105 ? -13.630 -1.504 -2.507 1.00 93.31 105 GLU A C 1
ATOM 829 O O . GLU A 1 105 ? -14.344 -1.713 -1.523 1.00 93.31 105 GLU A O 1
ATOM 834 N N . GLU A 1 106 ? -12.311 -1.303 -2.386 1.00 94.19 106 GLU A N 1
ATOM 835 C CA . GLU A 1 106 ? -11.626 -1.349 -1.084 1.00 94.19 106 GLU A CA 1
ATOM 836 C C . GLU A 1 106 ? -12.098 -0.246 -0.131 1.00 94.19 106 GLU A C 1
ATOM 838 O O . GLU A 1 106 ? -12.320 -0.493 1.055 1.00 94.19 106 GLU A O 1
ATOM 843 N N . LEU A 1 107 ? -12.298 0.976 -0.635 1.00 92.38 107 LEU A N 1
ATOM 844 C CA . LEU A 1 107 ? -12.782 2.095 0.179 1.00 92.38 107 LEU A CA 1
ATOM 845 C C . LEU A 1 107 ? -14.210 1.881 0.700 1.00 92.38 107 LEU A C 1
ATOM 847 O O . LEU A 1 107 ? -14.553 2.415 1.759 1.00 92.38 107 LEU A O 1
ATOM 851 N N . SER A 1 108 ? -15.020 1.106 -0.025 1.00 91.69 108 SER A N 1
ATOM 852 C CA . SER A 1 108 ? -16.419 0.816 0.314 1.00 91.69 108 SER A CA 1
ATOM 853 C C . SER A 1 108 ? -16.575 -0.332 1.317 1.00 91.69 108 SER A C 1
ATOM 855 O O . SER A 1 108 ? -17.672 -0.553 1.833 1.00 91.69 108 SER A O 1
ATOM 857 N N . ALA A 1 109 ? -15.500 -1.068 1.619 1.00 90.75 109 ALA A N 1
ATOM 858 C CA . ALA A 1 109 ? -15.536 -2.173 2.568 1.00 90.75 109 ALA A CA 1
ATOM 859 C C . ALA A 1 109 ? -15.892 -1.690 3.987 1.00 90.75 109 ALA A C 1
ATOM 861 O O . ALA A 1 109 ? -15.459 -0.622 4.428 1.00 90.75 109 ALA A O 1
ATOM 862 N N . ILE A 1 110 ? -16.641 -2.507 4.740 1.00 86.88 110 ILE A N 1
ATOM 863 C CA . ILE A 1 110 ? -16.982 -2.211 6.145 1.00 86.88 110 ILE A CA 1
ATOM 864 C C . ILE A 1 110 ? -15.703 -2.081 6.976 1.00 86.88 110 ILE A C 1
ATOM 866 O O . ILE A 1 110 ? -15.536 -1.094 7.681 1.00 86.88 110 ILE A O 1
ATOM 870 N N . HIS A 1 111 ? -14.769 -3.016 6.801 1.00 85.38 111 HIS A N 1
ATOM 871 C CA . HIS A 1 111 ? -13.420 -2.944 7.354 1.00 85.38 111 HIS A CA 1
ATOM 872 C C . HIS A 1 111 ? -12.411 -3.137 6.233 1.00 85.38 111 HIS A C 1
ATOM 874 O O . HIS A 1 111 ? -12.491 -4.123 5.492 1.00 85.38 111 HIS A O 1
ATOM 880 N N . ILE A 1 112 ? -11.454 -2.219 6.130 1.00 86.12 112 ILE A N 1
ATOM 881 C CA . ILE A 1 112 ? -10.352 -2.371 5.183 1.00 86.12 112 ILE A CA 1
ATOM 882 C C . ILE A 1 112 ? -9.384 -3.449 5.671 1.00 86.12 112 ILE A C 1
ATOM 884 O O . ILE A 1 112 ? -9.177 -3.643 6.871 1.00 86.12 112 ILE A O 1
ATOM 888 N N . LYS A 1 113 ? -8.808 -4.193 4.727 1.00 85.62 113 LYS A N 1
ATOM 889 C CA . LYS A 1 113 ? -7.720 -5.128 5.026 1.00 85.62 113 LYS A CA 1
ATOM 890 C C . LYS A 1 113 ? -6.418 -4.346 5.160 1.00 85.62 113 LYS A C 1
ATOM 892 O O . LYS A 1 113 ? -6.240 -3.350 4.481 1.00 85.62 113 LYS A O 1
ATOM 897 N N . ALA A 1 114 ? -5.511 -4.814 6.016 1.00 88.00 114 ALA A N 1
ATOM 898 C CA . ALA A 1 114 ? -4.230 -4.136 6.220 1.00 88.00 114 ALA A CA 1
ATOM 899 C C . ALA A 1 114 ? -3.391 -4.084 4.932 1.00 88.00 114 ALA A C 1
ATOM 901 O O . ALA A 1 114 ? -2.722 -3.089 4.671 1.00 88.00 114 ALA A O 1
ATOM 902 N N . GLU A 1 115 ? -3.457 -5.141 4.121 1.00 96.00 115 GLU A N 1
ATOM 903 C CA . GLU A 1 115 ? -2.741 -5.266 2.854 1.00 96.00 115 GLU A CA 1
ATOM 904 C C . GLU A 1 115 ? -3.636 -5.916 1.803 1.00 96.00 115 GLU A C 1
ATOM 906 O O . GLU A 1 115 ? -4.305 -6.923 2.069 1.00 96.00 115 GLU A O 1
ATOM 911 N N . VAL A 1 116 ? -3.619 -5.340 0.606 1.00 97.06 116 VAL A N 1
ATOM 912 C CA . VAL A 1 116 ? -4.301 -5.842 -0.584 1.00 97.06 116 VAL A CA 1
ATOM 913 C C . VAL A 1 116 ? -3.419 -5.567 -1.793 1.00 97.06 116 VAL A C 1
ATOM 915 O O . VAL A 1 116 ? -2.803 -4.506 -1.882 1.00 97.06 116 VAL A O 1
ATOM 918 N N . SER A 1 117 ? -3.392 -6.491 -2.745 1.00 97.25 117 SER A N 1
ATOM 919 C CA . SER A 1 117 ? -2.779 -6.255 -4.052 1.00 97.25 117 SER A CA 1
ATOM 920 C C . SER A 1 117 ? -3.703 -6.699 -5.170 1.00 97.25 117 SER A C 1
ATOM 922 O O . SER A 1 117 ? -4.384 -7.713 -5.030 1.00 97.25 117 SER A O 1
ATOM 924 N N . TYR A 1 118 ? -3.688 -5.983 -6.286 1.00 97.12 118 TYR A N 1
ATOM 925 C CA . TYR A 1 118 ? -4.349 -6.388 -7.521 1.00 97.12 118 TYR A CA 1
ATOM 926 C C . TYR A 1 118 ? -3.300 -6.780 -8.566 1.00 97.12 118 TYR A C 1
ATOM 928 O O . TYR A 1 118 ? -2.308 -6.070 -8.734 1.00 97.12 118 TYR A O 1
ATOM 936 N N . ARG A 1 119 ? -3.486 -7.940 -9.212 1.00 95.31 119 ARG A N 1
ATOM 937 C CA . ARG A 1 119 ? -2.656 -8.423 -10.332 1.00 95.31 119 ARG A CA 1
ATOM 938 C C . ARG A 1 119 ? -3.532 -9.058 -11.398 1.00 95.31 119 ARG A C 1
ATOM 940 O O . ARG A 1 119 ? -4.209 -10.038 -11.094 1.00 95.31 119 ARG A O 1
ATOM 947 N N . ASN A 1 120 ? -3.477 -8.581 -12.633 1.00 91.44 120 ASN A N 1
ATOM 948 C CA . ASN A 1 120 ? -4.312 -9.019 -13.751 1.00 91.44 120 ASN A CA 1
ATOM 949 C C . ASN A 1 120 ? -5.811 -9.080 -13.386 1.00 91.44 120 ASN A C 1
ATOM 951 O O . ASN A 1 120 ? -6.513 -10.024 -13.745 1.00 91.44 120 ASN A O 1
ATOM 955 N N . GLY A 1 121 ? -6.293 -8.111 -12.601 1.00 91.38 121 GLY A N 1
ATOM 956 C CA . GLY A 1 121 ? -7.674 -8.068 -12.099 1.00 91.38 121 GLY A CA 1
ATOM 957 C C . GLY A 1 121 ? -7.995 -9.005 -10.925 1.00 91.38 121 GLY A C 1
ATOM 958 O O . GLY A 1 121 ? -9.074 -8.895 -10.343 1.00 91.38 121 GLY A O 1
ATOM 959 N N . ASP A 1 122 ? -7.076 -9.885 -10.524 1.00 94.88 122 ASP A N 1
ATOM 960 C CA . ASP A 1 122 ? -7.242 -10.730 -9.342 1.00 94.88 122 ASP A CA 1
ATOM 961 C C . ASP A 1 122 ? -6.829 -9.983 -8.068 1.00 94.88 122 ASP A C 1
ATOM 963 O O . ASP A 1 122 ? -5.806 -9.296 -8.029 1.00 94.88 122 ASP A O 1
ATOM 967 N N . ARG A 1 123 ? -7.589 -10.194 -6.989 1.00 96.25 123 ARG A N 1
ATOM 968 C CA . ARG A 1 123 ? -7.355 -9.598 -5.669 1.00 96.25 123 ARG A CA 1
ATOM 969 C C . ARG A 1 123 ? -6.602 -10.557 -4.742 1.00 96.25 123 ARG A C 1
ATOM 971 O O . ARG A 1 123 ? -7.105 -11.630 -4.407 1.00 96.25 123 ARG A O 1
ATOM 978 N N . PHE A 1 124 ? -5.457 -10.126 -4.224 1.00 96.88 124 PHE A N 1
ATOM 979 C CA . PHE A 1 124 ? -4.600 -10.869 -3.297 1.00 96.88 124 PHE A CA 1
ATOM 980 C C . PHE A 1 124 ? -4.577 -10.228 -1.911 1.00 96.88 124 PHE A C 1
ATOM 982 O O . PHE A 1 124 ? -4.644 -9.010 -1.761 1.00 96.88 124 PHE A O 1
ATOM 989 N N . VAL A 1 125 ? -4.480 -11.070 -0.881 1.00 95.56 125 VAL A N 1
ATOM 990 C CA . VAL A 1 125 ? -4.275 -10.666 0.517 1.00 95.56 125 VAL A CA 1
ATOM 991 C C . VAL A 1 125 ? -3.235 -11.606 1.115 1.00 95.56 125 VAL A C 1
ATOM 993 O O . VAL A 1 125 ? -3.406 -12.825 0.981 1.00 95.56 125 VAL A O 1
ATOM 996 N N . PRO A 1 126 ? -2.194 -11.093 1.789 1.00 93.31 126 PRO A N 1
ATOM 997 C CA . PRO A 1 126 ? -1.184 -11.940 2.400 1.00 93.31 126 PRO A CA 1
ATOM 998 C C . PRO A 1 126 ? -1.796 -12.816 3.496 1.00 93.31 126 PRO A C 1
ATOM 1000 O O . PRO A 1 126 ? -2.655 -12.389 4.274 1.00 93.31 126 PRO A O 1
ATOM 1003 N N . LYS A 1 127 ? -1.336 -14.065 3.563 1.00 92.00 127 LYS A N 1
ATOM 1004 C CA . LYS A 1 127 ? -1.691 -15.014 4.616 1.00 92.00 127 LYS A CA 1
ATOM 1005 C C . LYS A 1 127 ? -0.436 -15.693 5.130 1.00 92.00 127 LYS A C 1
ATOM 1007 O O . LYS A 1 127 ? 0.482 -15.974 4.370 1.00 92.00 127 LYS A O 1
ATOM 1012 N N . LEU A 1 128 ? -0.429 -15.966 6.427 1.00 92.44 128 LEU A N 1
ATOM 1013 C CA . LEU A 1 128 ? 0.576 -16.820 7.038 1.00 92.44 128 LEU A CA 1
ATOM 1014 C C . LEU A 1 128 ? 0.150 -18.275 6.876 1.00 92.44 128 LEU A C 1
ATOM 1016 O O . LEU A 1 128 ? -1.003 -18.621 7.139 1.00 92.44 128 LEU A O 1
ATOM 1020 N N . GLU A 1 129 ? 1.095 -19.119 6.493 1.00 93.75 129 GLU A N 1
ATOM 1021 C CA . GLU A 1 129 ? 0.922 -20.564 6.446 1.00 93.75 129 GLU A CA 1
ATOM 1022 C C . GLU A 1 129 ? 2.045 -21.260 7.210 1.00 93.75 129 GLU A C 1
ATOM 1024 O O . GLU A 1 129 ? 3.149 -20.732 7.370 1.00 93.75 129 GLU A O 1
ATOM 1029 N N . LYS A 1 130 ? 1.748 -22.450 7.736 1.00 93.62 130 LYS A N 1
ATOM 1030 C CA . LYS A 1 130 ? 2.755 -23.255 8.416 1.00 93.62 130 LYS A CA 1
ATOM 1031 C C . LYS A 1 130 ? 3.705 -23.823 7.367 1.00 93.62 130 LYS A C 1
ATOM 1033 O O . LYS A 1 130 ? 3.274 -24.551 6.477 1.00 93.62 130 LYS A O 1
ATOM 1038 N N . SER A 1 131 ? 4.988 -23.528 7.526 1.00 90.56 131 SER A N 1
ATOM 1039 C CA . SER A 1 131 ? 6.026 -24.103 6.682 1.00 90.56 131 SER A CA 1
ATOM 1040 C C . SER A 1 131 ? 6.109 -25.621 6.878 1.00 90.56 131 SER A C 1
ATOM 1042 O O . SER A 1 131 ? 6.048 -26.098 8.013 1.00 90.56 131 SER A O 1
ATOM 1044 N N . GLN A 1 132 ? 6.222 -26.372 5.780 1.00 84.12 132 GLN A N 1
ATOM 1045 C CA . GLN A 1 132 ? 6.314 -27.841 5.771 1.00 84.12 132 GLN A CA 1
ATOM 1046 C C . GLN A 1 132 ? 7.766 -28.334 5.640 1.00 84.12 132 GLN A C 1
ATOM 1048 O O . GLN A 1 132 ? 8.019 -29.328 4.967 1.00 84.12 132 GLN A O 1
ATOM 1053 N N . TYR A 1 133 ? 8.726 -27.625 6.236 1.00 70.19 133 TYR A N 1
ATOM 1054 C CA . TYR A 1 133 ? 10.088 -28.150 6.362 1.00 70.19 133 TYR A CA 1
ATOM 1055 C C . TYR A 1 133 ? 10.192 -28.982 7.645 1.00 70.19 133 TYR A C 1
ATOM 1057 O O . TYR A 1 133 ? 9.907 -28.464 8.729 1.00 70.19 133 TYR A O 1
ATOM 1065 N N . ASP A 1 134 ? 10.559 -30.256 7.477 1.00 56.12 134 ASP A N 1
ATOM 1066 C CA . ASP A 1 134 ? 11.013 -31.167 8.538 1.00 56.12 134 ASP A CA 1
ATOM 1067 C C . ASP A 1 134 ? 12.413 -30.782 9.047 1.00 56.12 134 ASP A C 1
ATOM 1069 O O . ASP A 1 134 ? 13.264 -30.380 8.213 1.00 56.12 134 ASP A O 1
#

Radius of gyration: 15.49 Å; chains: 1; bounding box: 41×49×35 Å

Sequence (134 aa):
MLHLWNVSDKEDIVDPAQFKELHASTGQSILYLYQALRQANKEPIRLVVVTKGGQFVKPGDDLHVEKTPLVGLLKTIPQEWEGAEVSHLDIEAEDVEQDAKHIAEELSAIHIKAEVSYRNGDRFVPKLEKSQYD

Secondary structure (DSSP, 8-state):
-EEEEE--PPP---SHHHHHHHHIIIIIHHHHHHHHHHHTT--SEEEEEEEES-S--STT----GGGTTHHHHHHHHHHH-TTEEEEEEEE--S-HHHHHHHHHHHHHSSS--SEEEEETTEEE----------

Foldseek 3Di:
DEAEQQADDADDDPDPVVLVVLLCSQAVVVVVVLVVCVVVVDFQDEYEYEHEQQDDDDPPRDHRPSNVCVLVVLVCSCVVPVRYAYAYEYENSPDPVLVVVVVVVQVPDPGHDNYWYADPNDIDDDDDDDDPDD